Protein AF-A0A106BUH4-F1 (afdb_monomer)

Secondary s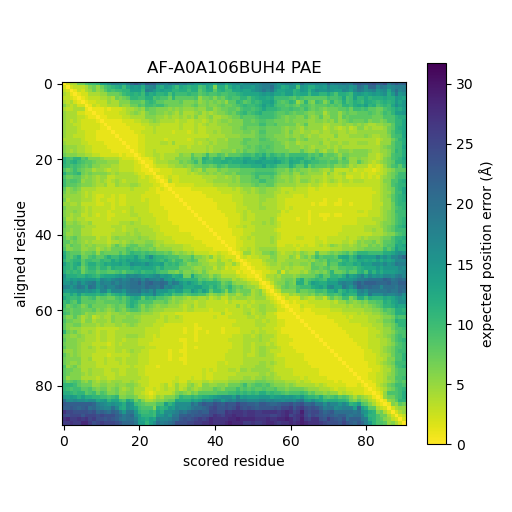tructure (DSSP, 8-state):
-HHHHHHHHHHHHHHHHHHS--SBTTTTHHHHHHHHHHHHHHHHHTHHHHHHHHSS--HHHHHHHHHHHHHHHHHHHHHH--BPTTTTTT-

Mean predicted aligned error: 6.78 Å

pLDDT: mean 84.46, std 10.63, range [49.03, 96.12]

Structure (mmCIF, N/CA/C/O backbone):
data_AF-A0A106BUH4-F1
#
_entry.id   AF-A0A106BUH4-F1
#
loop_
_atom_site.group_PDB
_atom_site.id
_atom_site.type_symbol
_atom_site.label_atom_id
_atom_site.label_alt_id
_atom_site.label_comp_id
_atom_site.label_asym_id
_atom_site.label_entity_id
_atom_site.label_seq_id
_atom_site.pdbx_PDB_ins_code
_atom_site.Cartn_x
_atom_site.Cartn_y
_atom_site.Cartn_z
_atom_site.occupancy
_atom_site.B_iso_or_equiv
_atom_site.auth_seq_id
_atom_site.auth_comp_id
_atom_site.auth_asym_id
_atom_site.auth_atom_id
_atom_site.pdbx_PDB_model_num
ATOM 1 N N . LEU A 1 1 ? 5.215 -21.557 -6.207 1.00 63.25 1 LEU A N 1
ATOM 2 C CA . LEU A 1 1 ? 5.159 -21.053 -4.813 1.00 63.25 1 LEU A CA 1
ATOM 3 C C . LEU A 1 1 ? 5.096 -19.518 -4.737 1.00 63.25 1 LEU A C 1
ATOM 5 O O . LEU A 1 1 ? 4.231 -19.005 -4.044 1.00 63.25 1 LEU A O 1
ATOM 9 N N . TYR A 1 2 ? 5.934 -18.787 -5.487 1.00 69.12 2 TYR A N 1
ATOM 10 C CA . TYR A 1 2 ? 6.042 -17.316 -5.419 1.00 69.12 2 TYR A CA 1
ATOM 11 C C . TYR A 1 2 ? 4.744 -16.550 -5.747 1.00 69.12 2 TYR A C 1
ATOM 13 O O . TYR A 1 2 ? 4.341 -15.664 -5.002 1.00 69.12 2 TYR A O 1
ATOM 21 N N . GLY A 1 3 ? 4.044 -16.934 -6.823 1.00 66.88 3 GLY A N 1
ATOM 22 C CA . GLY A 1 3 ? 2.778 -16.295 -7.206 1.00 66.88 3 GLY A CA 1
ATOM 23 C C . GLY A 1 3 ? 1.679 -16.452 -6.152 1.00 66.88 3 GLY A C 1
ATOM 24 O O . GLY A 1 3 ? 0.949 -15.506 -5.889 1.00 66.88 3 GLY A O 1
ATOM 25 N N . LEU A 1 4 ? 1.611 -17.604 -5.476 1.00 74.19 4 LEU A N 1
ATOM 26 C CA . LEU A 1 4 ? 0.622 -17.833 -4.422 1.00 74.19 4 LEU A CA 1
ATOM 27 C C . LEU A 1 4 ? 0.790 -16.812 -3.290 1.00 74.19 4 LEU A C 1
ATOM 29 O O . LEU A 1 4 ? -0.168 -16.147 -2.930 1.00 74.19 4 LEU A O 1
ATOM 33 N N . VAL A 1 5 ? 2.010 -16.630 -2.783 1.00 76.38 5 VAL A N 1
ATOM 34 C CA . VAL A 1 5 ? 2.290 -15.700 -1.673 1.00 76.38 5 VAL A CA 1
ATOM 35 C C . VAL A 1 5 ? 2.026 -14.241 -2.063 1.00 76.38 5 VAL A C 1
ATOM 37 O O . VAL A 1 5 ? 1.655 -13.440 -1.214 1.00 76.38 5 VAL A O 1
ATOM 40 N N . HIS A 1 6 ? 2.179 -13.900 -3.343 1.00 70.75 6 HIS A N 1
ATOM 41 C CA . HIS A 1 6 ? 1.967 -12.547 -3.857 1.00 70.75 6 HIS A CA 1
ATOM 42 C C . HIS A 1 6 ? 0.471 -12.239 -4.069 1.00 70.75 6 HIS A C 1
ATOM 44 O O . HIS A 1 6 ? -0.039 -11.215 -3.625 1.00 70.75 6 HIS A O 1
ATOM 50 N N . PHE A 1 7 ? -0.264 -13.152 -4.711 1.00 78.88 7 PHE A N 1
ATOM 51 C CA . PHE A 1 7 ? -1.665 -12.931 -5.085 1.00 78.88 7 PHE A CA 1
ATOM 52 C C . PHE A 1 7 ? -2.659 -13.302 -3.984 1.00 78.88 7 PHE A C 1
ATOM 54 O O . PHE A 1 7 ? -3.725 -12.693 -3.896 1.00 78.88 7 PHE A O 1
ATOM 61 N N . TYR A 1 8 ? -2.325 -14.269 -3.128 1.00 83.12 8 TYR A N 1
ATOM 62 C CA . TYR A 1 8 ? -3.229 -14.739 -2.080 1.00 83.12 8 TYR A CA 1
ATOM 63 C C . TYR A 1 8 ? -3.623 -13.629 -1.092 1.00 83.12 8 TYR A C 1
ATOM 65 O O . TYR A 1 8 ? -4.821 -13.414 -0.923 1.00 83.12 8 TYR A O 1
ATOM 73 N N . PRO A 1 9 ? -2.698 -12.845 -0.499 1.00 81.38 9 PRO A N 1
ATOM 74 C CA . PRO A 1 9 ? -3.074 -11.750 0.397 1.00 81.38 9 PRO A CA 1
ATOM 75 C C . PRO A 1 9 ? -3.839 -10.648 -0.340 1.00 81.38 9 PRO A C 1
ATOM 77 O O . PRO A 1 9 ? -4.803 -10.102 0.194 1.00 81.38 9 PRO A O 1
ATOM 80 N N . ALA A 1 10 ? -3.437 -10.355 -1.580 1.00 84.75 10 ALA A N 1
ATOM 81 C CA . ALA 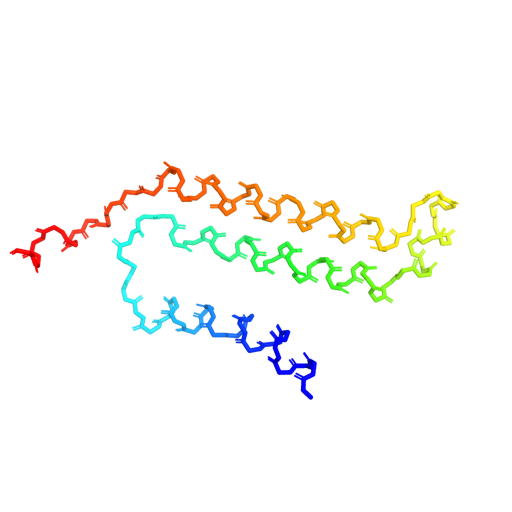A 1 10 ? -4.044 -9.313 -2.399 1.00 84.75 10 ALA A CA 1
ATOM 82 C C . ALA A 1 10 ? -5.526 -9.590 -2.713 1.00 84.75 10 ALA A C 1
ATOM 84 O O . ALA A 1 10 ? -6.320 -8.655 -2.767 1.00 84.75 10 ALA A O 1
ATOM 85 N N . LEU A 1 11 ? -5.907 -10.862 -2.870 1.00 86.00 11 LEU A N 1
ATOM 86 C CA . LEU A 1 11 ? -7.296 -11.305 -3.045 1.00 86.00 11 LEU A CA 1
ATOM 87 C C . LEU A 1 11 ? -8.027 -11.512 -1.716 1.00 86.00 11 LEU A C 1
ATOM 89 O O . LEU A 1 11 ? -9.204 -11.176 -1.592 1.00 86.00 11 LEU A O 1
ATOM 93 N N . LEU A 1 12 ? -7.339 -12.052 -0.711 1.00 87.69 12 LEU A N 1
ATOM 94 C CA . LEU A 1 12 ? -7.955 -12.389 0.566 1.00 87.69 12 LEU A CA 1
ATOM 95 C C . LEU A 1 12 ? -8.383 -11.136 1.337 1.00 87.69 12 LEU A C 1
ATOM 97 O O . LEU A 1 12 ? -9.457 -11.133 1.926 1.00 87.69 12 LEU A O 1
ATOM 101 N N . ILE A 1 13 ? -7.590 -10.062 1.317 1.00 88.12 13 ILE A N 1
ATOM 102 C CA . ILE A 1 13 ? -7.9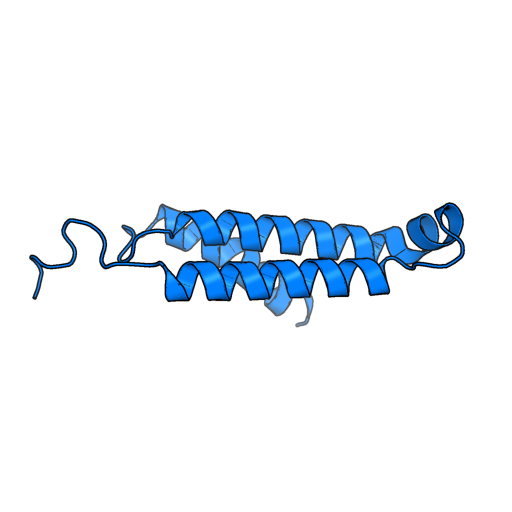18 -8.808 2.015 1.00 88.12 13 ILE A CA 1
ATOM 103 C C . ILE A 1 13 ? -9.276 -8.231 1.569 1.00 88.12 13 ILE A C 1
ATOM 105 O O . ILE A 1 13 ? -10.138 -8.058 2.435 1.00 88.12 13 ILE A O 1
ATOM 109 N N . PRO A 1 14 ? -9.532 -7.954 0.274 1.00 86.81 14 PRO A N 1
ATOM 110 C CA . PRO A 1 14 ? -10.830 -7.437 -0.154 1.00 86.81 14 PRO A CA 1
ATOM 111 C C . PRO A 1 14 ? -11.963 -8.446 0.076 1.00 86.81 14 PRO A C 1
ATOM 113 O O . PRO A 1 14 ? -13.062 -8.037 0.445 1.00 86.81 14 PRO A O 1
ATOM 116 N N . LEU A 1 15 ? -11.698 -9.752 -0.060 1.00 89.19 15 LEU A N 1
ATOM 117 C CA . LEU A 1 15 ? -12.682 -10.796 0.232 1.00 89.19 15 LEU A CA 1
ATOM 1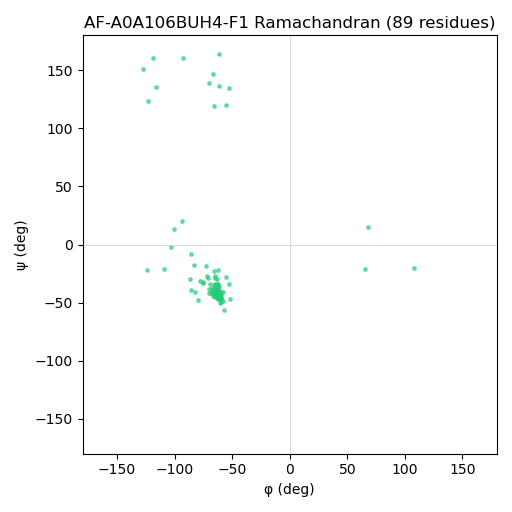18 C C . LEU A 1 15 ? -13.109 -10.779 1.708 1.00 89.19 15 LEU A C 1
ATOM 120 O O . LEU A 1 15 ? -14.299 -10.781 2.006 1.00 89.19 15 LEU A O 1
ATOM 124 N N . LEU A 1 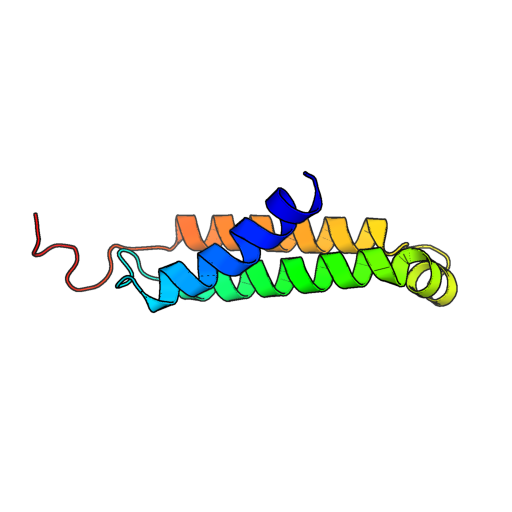16 ? -12.157 -10.695 2.641 1.00 88.44 16 LEU A N 1
ATOM 125 C CA . LEU A 1 16 ? -12.445 -10.592 4.073 1.00 88.44 16 LEU A CA 1
ATOM 126 C C . LEU A 1 16 ? -13.189 -9.297 4.410 1.00 88.44 16 LEU A C 1
ATOM 128 O O . LEU A 1 16 ? -14.096 -9.312 5.236 1.00 88.44 16 LEU A O 1
ATOM 132 N N . MET A 1 17 ? -12.841 -8.185 3.760 1.00 87.69 17 MET A N 1
ATOM 133 C CA . MET A 1 17 ? -13.559 -6.919 3.933 1.00 87.69 17 MET A CA 1
ATOM 134 C C . MET A 1 17 ? -15.003 -6.981 3.430 1.00 87.69 17 MET A C 1
ATOM 136 O O . MET A 1 17 ? -15.841 -6.227 3.920 1.00 87.69 17 MET A O 1
ATOM 140 N N . TRP A 1 18 ? -15.287 -7.844 2.453 1.00 87.69 18 TRP A N 1
ATOM 141 C CA . TRP A 1 18 ? -16.635 -8.060 1.942 1.00 87.69 18 TRP A CA 1
ATOM 142 C C . TRP A 1 18 ? -17.443 -9.028 2.815 1.00 87.69 18 TRP A C 1
ATOM 144 O O . TRP A 1 18 ? -18.614 -8.766 3.078 1.00 87.69 18 TRP A O 1
ATOM 154 N N . LEU A 1 19 ? -16.826 -10.114 3.298 1.00 88.94 19 LEU A N 1
ATOM 155 C CA . LEU A 1 19 ? -17.510 -11.130 4.107 1.00 88.94 19 LEU A CA 1
ATOM 156 C C . LEU A 1 19 ? -17.723 -10.723 5.571 1.00 88.94 19 LEU A C 1
ATOM 158 O O . LEU A 1 19 ? -18.688 -11.174 6.187 1.00 88.94 19 LEU A O 1
ATOM 162 N N . PHE A 1 20 ? -16.826 -9.924 6.152 1.00 85.69 20 PHE A N 1
ATOM 163 C CA . PHE A 1 20 ? -16.830 -9.640 7.587 1.00 85.69 20 PHE A CA 1
ATOM 164 C C . PHE A 1 20 ? -17.092 -8.165 7.879 1.00 85.69 20 PHE A C 1
ATOM 166 O O . PHE A 1 20 ? -16.478 -7.269 7.297 1.00 85.69 20 PHE A O 1
ATOM 173 N N . ALA A 1 21 ? -17.962 -7.909 8.859 1.00 81.44 21 ALA A N 1
ATOM 174 C CA . ALA A 1 21 ? -18.196 -6.559 9.351 1.00 81.44 21 ALA A CA 1
ATOM 175 C C . ALA A 1 21 ? -16.899 -5.963 9.943 1.00 81.44 21 ALA A C 1
ATOM 177 O O . ALA A 1 21 ? -16.180 -6.642 10.688 1.00 81.44 21 ALA A O 1
ATOM 178 N N . PRO A 1 22 ? -16.577 -4.691 9.648 1.00 82.69 22 PRO A N 1
ATOM 179 C CA . PRO A 1 22 ? -15.344 -4.076 10.117 1.00 82.69 22 PRO A CA 1
ATOM 180 C C . PRO A 1 22 ? -15.343 -3.937 11.645 1.00 82.69 22 PRO A C 1
ATOM 182 O O . PRO A 1 22 ? -16.159 -3.226 12.222 1.00 82.69 22 PRO A O 1
ATOM 185 N N . ARG A 1 23 ? -14.373 -4.581 12.307 1.00 84.56 23 ARG A N 1
ATOM 186 C CA . ARG A 1 23 ? -14.164 -4.487 13.768 1.00 84.56 23 ARG A CA 1
ATOM 187 C C . ARG A 1 23 ? -13.611 -3.128 14.209 1.00 84.56 23 ARG A C 1
ATOM 189 O O . ARG A 1 23 ? -13.815 -2.700 15.344 1.00 84.56 23 ARG A O 1
ATOM 196 N N . TYR A 1 24 ? -12.891 -2.462 13.313 1.00 87.00 24 TYR A N 1
ATOM 197 C CA . TYR A 1 24 ? -12.252 -1.175 13.549 1.00 87.00 24 TYR A CA 1
ATOM 198 C C . TYR A 1 24 ? -12.649 -0.185 12.455 1.00 87.00 24 TYR A C 1
ATOM 200 O O . TYR A 1 24 ? -12.896 -0.565 11.307 1.00 87.00 24 TYR A O 1
ATOM 208 N N . THR A 1 25 ? -12.667 1.101 12.795 1.00 87.31 25 THR A N 1
ATOM 209 C CA . THR A 1 25 ? -12.738 2.179 11.810 1.00 87.31 25 THR A CA 1
ATOM 210 C C . THR A 1 25 ? -11.511 2.132 10.890 1.00 87.31 25 THR A C 1
ATOM 212 O O . THR A 1 25 ? -10.518 1.469 11.191 1.00 87.31 25 THR A O 1
ATOM 215 N N . ARG A 1 26 ? -11.578 2.826 9.744 1.00 89.50 26 ARG A N 1
ATOM 216 C CA . ARG A 1 26 ? -10.490 2.895 8.742 1.00 89.50 26 ARG A CA 1
ATOM 217 C C . ARG A 1 26 ? -10.190 1.584 8.002 1.00 89.50 26 ARG A C 1
ATOM 219 O O . ARG A 1 26 ? -9.186 1.508 7.309 1.00 89.50 26 ARG A O 1
ATOM 226 N N . GLY A 1 27 ? -11.071 0.578 8.048 1.00 85.88 27 GLY A N 1
ATOM 227 C CA . GLY A 1 27 ? -10.908 -0.649 7.246 1.00 85.88 27 GLY A CA 1
ATOM 228 C C . GLY A 1 27 ? -10.695 -0.379 5.745 1.00 85.88 27 GLY A C 1
ATOM 229 O O . GLY A 1 27 ? -9.895 -1.053 5.109 1.00 85.88 27 GLY A O 1
ATOM 230 N N . ARG A 1 28 ? -11.329 0.673 5.199 1.00 87.88 28 ARG A N 1
ATOM 231 C CA . ARG A 1 28 ? -11.168 1.114 3.798 1.00 87.88 28 ARG A CA 1
ATOM 232 C C . ARG A 1 28 ? -9.743 1.547 3.436 1.00 87.88 28 ARG A C 1
ATOM 234 O O . ARG A 1 28 ? -9.402 1.491 2.260 1.00 87.88 28 ARG A O 1
ATOM 241 N N . ASP A 1 29 ? -8.900 1.916 4.401 1.00 91.62 29 ASP A N 1
ATOM 242 C CA . ASP A 1 29 ? -7.504 2.290 4.139 1.00 91.62 29 ASP A CA 1
ATOM 243 C C . ASP A 1 29 ? -6.693 1.088 3.615 1.00 91.62 29 ASP A C 1
ATOM 245 O O . ASP A 1 29 ? -5.717 1.277 2.893 1.00 91.62 29 ASP A O 1
ATOM 249 N N . LEU A 1 30 ? -7.127 -0.150 3.890 1.00 90.19 30 LEU A N 1
ATOM 250 C CA . LEU A 1 30 ? -6.531 -1.355 3.304 1.00 90.19 30 LEU A CA 1
ATOM 251 C C . LEU A 1 30 ? -6.691 -1.406 1.777 1.00 90.19 30 LEU A C 1
ATOM 253 O O . LEU A 1 30 ? -5.812 -1.929 1.099 1.00 90.19 30 LEU A O 1
ATOM 257 N N . LEU A 1 31 ? -7.754 -0.813 1.218 1.00 92.06 31 LEU A N 1
ATOM 258 C CA . LEU A 1 31 ? -7.914 -0.694 -0.237 1.00 92.06 31 LEU A CA 1
ATOM 259 C C . LEU A 1 31 ? -6.894 0.283 -0.832 1.00 92.06 31 LEU A C 1
ATOM 261 O O . LEU A 1 31 ? -6.404 0.057 -1.933 1.00 92.06 31 LEU A O 1
ATOM 265 N N . VAL A 1 32 ? -6.533 1.340 -0.093 1.00 93.88 32 VAL A N 1
ATOM 266 C CA . VAL A 1 32 ? -5.479 2.284 -0.504 1.00 93.88 32 VAL A CA 1
ATOM 267 C C . VAL A 1 32 ? -4.119 1.588 -0.504 1.00 93.88 32 VAL A C 1
ATOM 269 O O . VAL A 1 32 ? -3.366 1.712 -1.466 1.00 93.88 32 VAL A O 1
ATOM 272 N N . VAL A 1 33 ? -3.827 0.803 0.537 1.00 93.56 33 VAL A N 1
ATOM 273 C CA . VAL A 1 33 ? -2.609 -0.021 0.609 1.00 93.56 33 VAL A CA 1
ATOM 274 C C . VAL A 1 33 ? -2.554 -1.014 -0.556 1.00 93.56 33 VAL A C 1
ATOM 276 O O . VAL A 1 33 ? -1.512 -1.143 -1.197 1.00 93.56 33 VAL A O 1
ATOM 279 N N . LEU A 1 34 ? -3.676 -1.666 -0.878 1.00 92.31 34 LEU A N 1
ATOM 280 C CA . LEU A 1 34 ? -3.765 -2.605 -1.996 1.00 92.31 34 LEU A CA 1
ATOM 281 C C . LEU A 1 34 ? -3.554 -1.914 -3.352 1.00 92.31 34 LEU A C 1
ATOM 283 O O . LEU A 1 34 ? -2.849 -2.448 -4.205 1.00 92.31 34 LEU A O 1
ATOM 287 N N . ALA A 1 35 ? -4.112 -0.716 -3.536 1.00 92.69 35 ALA A N 1
ATOM 288 C CA . ALA A 1 35 ? -3.905 0.079 -4.742 1.00 92.69 35 ALA A CA 1
ATOM 289 C C . ALA A 1 35 ? -2.432 0.484 -4.905 1.00 92.69 35 ALA A C 1
ATOM 291 O O . ALA A 1 35 ? -1.866 0.297 -5.977 1.00 92.69 35 ALA A O 1
ATOM 292 N N . LEU A 1 36 ? -1.783 0.966 -3.838 1.00 93.44 36 LEU A N 1
ATOM 293 C CA . LEU A 1 36 ? -0.355 1.312 -3.860 1.00 93.44 36 LEU A CA 1
ATOM 294 C C . LEU A 1 36 ? 0.522 0.103 -4.201 1.00 93.44 36 LEU A C 1
ATOM 296 O O . LEU A 1 36 ? 1.462 0.222 -4.985 1.00 93.44 36 LEU A O 1
ATOM 300 N N . TYR A 1 37 ? 0.187 -1.063 -3.653 1.00 91.62 37 TYR A N 1
ATOM 301 C CA . TYR A 1 37 ? 0.858 -2.318 -3.965 1.00 91.62 37 TYR A CA 1
ATOM 302 C C . TYR A 1 37 ? 0.679 -2.738 -5.432 1.00 91.62 37 TYR A C 1
ATOM 304 O O . TYR A 1 37 ? 1.656 -3.096 -6.090 1.00 91.62 37 TYR A O 1
ATOM 312 N N . ALA A 1 38 ? -0.538 -2.642 -5.975 1.00 90.50 38 ALA A N 1
ATOM 313 C CA . ALA A 1 38 ? -0.795 -2.931 -7.384 1.00 90.50 38 ALA A CA 1
ATOM 314 C C . ALA A 1 38 ? 0.006 -1.992 -8.302 1.00 90.50 38 ALA A C 1
ATOM 316 O O . ALA A 1 38 ? 0.642 -2.453 -9.250 1.00 90.50 38 ALA A O 1
ATOM 317 N N . THR A 1 39 ? 0.056 -0.697 -7.977 1.00 91.25 39 THR A N 1
ATOM 318 C CA . THR A 1 39 ? 0.876 0.282 -8.704 1.00 91.25 39 THR A CA 1
ATOM 319 C C . THR A 1 39 ? 2.368 -0.044 -8.604 1.00 91.25 39 THR A C 1
ATOM 321 O O . THR A 1 39 ? 3.081 0.071 -9.599 1.00 91.25 39 THR A O 1
ATOM 324 N N . ALA A 1 40 ? 2.851 -0.508 -7.447 1.00 90.69 40 ALA A N 1
ATOM 325 C CA . ALA A 1 40 ? 4.243 -0.928 -7.272 1.00 90.69 40 ALA A CA 1
ATOM 326 C C . ALA A 1 40 ? 4.602 -2.129 -8.163 1.00 90.69 40 ALA A C 1
ATOM 328 O O . ALA A 1 40 ? 5.677 -2.149 -8.760 1.00 90.69 40 ALA A O 1
ATOM 329 N N . LEU A 1 41 ? 3.687 -3.092 -8.313 1.00 88.44 41 LEU A N 1
ATOM 330 C CA . LEU A 1 41 ? 3.877 -4.240 -9.201 1.00 88.44 41 LEU A CA 1
ATOM 331 C C . LEU A 1 41 ? 3.889 -3.830 -10.681 1.00 88.44 41 LEU A C 1
ATOM 333 O O . LEU A 1 41 ? 4.658 -4.377 -11.470 1.00 88.44 41 LEU A O 1
ATOM 337 N N . VAL A 1 42 ? 3.056 -2.860 -11.068 1.00 88.69 42 VAL A N 1
ATOM 338 C CA . VAL A 1 42 ? 3.083 -2.294 -12.426 1.00 88.69 42 VAL A CA 1
ATOM 339 C C . VAL A 1 42 ? 4.409 -1.579 -12.679 1.00 88.69 42 VAL A C 1
ATOM 341 O O . VAL A 1 42 ? 5.028 -1.822 -13.712 1.00 88.69 42 VAL A O 1
ATOM 344 N N . ALA A 1 43 ? 4.882 -0.769 -11.727 1.00 87.38 43 ALA A N 1
ATOM 345 C CA . ALA A 1 43 ? 6.179 -0.104 -11.827 1.00 87.38 43 ALA A CA 1
ATOM 346 C C . ALA A 1 43 ? 7.326 -1.113 -11.994 1.0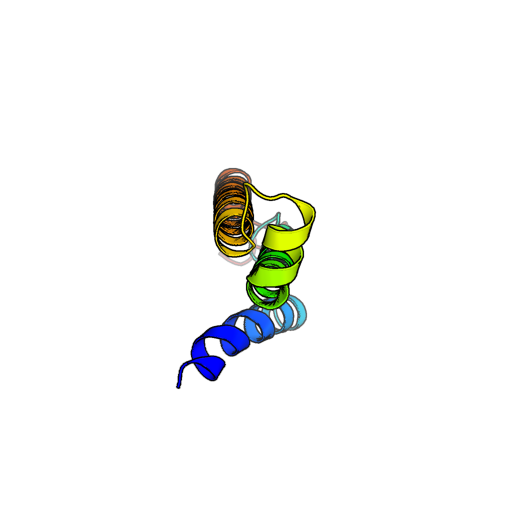0 87.38 43 ALA A C 1
ATOM 348 O O . ALA A 1 43 ? 8.198 -0.909 -12.829 1.00 87.38 43 ALA A O 1
ATOM 349 N N . GLU A 1 44 ? 7.291 -2.234 -11.271 1.00 87.81 44 GLU A N 1
ATOM 350 C CA . GLU A 1 44 ? 8.276 -3.312 -11.417 1.00 87.81 44 GLU A CA 1
ATOM 351 C C . GLU A 1 44 ? 8.235 -3.985 -12.796 1.00 87.81 44 GLU A C 1
ATOM 353 O O . GLU A 1 44 ? 9.278 -4.315 -13.352 1.00 87.81 44 GLU A O 1
ATOM 358 N N . ARG A 1 45 ? 7.048 -4.185 -13.379 1.00 86.12 45 ARG A N 1
ATOM 359 C CA . ARG A 1 45 ? 6.930 -4.772 -14.726 1.00 86.12 45 ARG A CA 1
ATOM 360 C C . ARG A 1 45 ? 7.385 -3.828 -15.831 1.00 86.12 45 ARG A C 1
ATOM 362 O O . ARG A 1 45 ? 7.840 -4.296 -16.867 1.00 86.12 45 ARG A O 1
ATOM 369 N N . LEU A 1 46 ? 7.253 -2.525 -15.607 1.00 84.88 46 LEU A N 1
ATOM 370 C CA . LEU A 1 46 ? 7.664 -1.476 -16.535 1.00 84.88 46 LEU A CA 1
ATOM 371 C C . LEU A 1 46 ? 9.080 -0.967 -16.238 1.00 84.88 46 LEU A C 1
ATOM 373 O O . LEU A 1 46 ? 9.422 0.131 -16.655 1.00 84.88 46 LEU A O 1
ATOM 377 N N . ASP A 1 47 ? 9.907 -1.735 -15.523 1.00 81.75 47 ASP A N 1
ATOM 378 C CA . ASP A 1 47 ? 11.214 -1.281 -15.039 1.00 81.75 47 ASP A CA 1
ATOM 379 C C . ASP A 1 47 ? 12.094 -0.675 -16.139 1.00 81.75 47 ASP A C 1
ATOM 381 O O . ASP A 1 47 ? 12.608 0.432 -15.971 1.00 81.75 47 ASP A O 1
ATOM 385 N N . GLN A 1 48 ? 12.190 -1.350 -17.289 1.00 77.94 48 GLN A N 1
ATOM 386 C CA . GLN A 1 48 ? 12.967 -0.863 -18.431 1.00 77.94 48 GLN A CA 1
ATOM 387 C C . GLN A 1 48 ? 12.337 0.357 -19.109 1.00 77.94 48 GLN A C 1
ATOM 389 O O . GLN A 1 48 ? 13.060 1.277 -19.470 1.00 77.94 48 GLN A O 1
ATOM 394 N N . GLU A 1 49 ? 11.010 0.403 -19.234 1.00 80.06 49 GLU A N 1
ATOM 395 C CA . GLU A 1 49 ? 10.285 1.540 -19.824 1.00 80.06 49 GLU A CA 1
ATOM 396 C C . GLU A 1 49 ? 10.421 2.798 -18.950 1.00 80.06 49 GLU A C 1
ATOM 398 O O . GLU A 1 49 ? 10.693 3.894 -19.439 1.00 80.06 49 GLU A O 1
ATOM 403 N N . VAL A 1 50 ? 10.302 2.635 -17.628 1.00 77.44 50 VAL A N 1
ATOM 404 C CA . VAL A 1 50 ? 10.488 3.707 -16.639 1.00 77.44 50 VAL A CA 1
ATOM 405 C C . VAL A 1 50 ? 11.930 4.209 -16.666 1.00 77.44 50 VAL A C 1
ATOM 407 O O . VAL A 1 50 ? 12.162 5.420 -16.671 1.00 77.44 50 VAL A O 1
ATOM 410 N N . PHE A 1 51 ? 12.897 3.293 -16.742 1.00 80.56 51 PHE A N 1
ATOM 411 C CA . PHE A 1 51 ? 14.306 3.654 -16.844 1.00 80.56 51 PHE A CA 1
ATOM 412 C C . PHE A 1 51 ? 14.628 4.364 -18.166 1.00 80.56 51 PHE A C 1
ATOM 414 O O . PHE A 1 51 ? 15.336 5.367 -18.156 1.00 80.56 51 PHE A O 1
ATOM 421 N N . ALA A 1 52 ? 14.070 3.909 -19.290 1.00 77.19 52 ALA A N 1
ATOM 422 C CA . ALA A 1 52 ? 14.266 4.529 -20.600 1.00 77.19 52 ALA A CA 1
ATOM 423 C C . ALA A 1 52 ? 13.654 5.938 -20.685 1.00 77.19 52 ALA A C 1
ATOM 425 O O . ALA A 1 52 ? 14.231 6.818 -21.321 1.00 77.19 52 ALA A O 1
ATOM 426 N N . ALA A 1 53 ? 12.523 6.178 -20.013 1.00 76.69 53 ALA A N 1
ATOM 427 C CA . ALA A 1 53 ? 11.876 7.488 -19.973 1.00 76.69 53 ALA A CA 1
ATOM 428 C C . ALA A 1 53 ? 12.591 8.494 -19.051 1.00 76.69 53 ALA A C 1
ATOM 430 O O . ALA A 1 53 ? 12.561 9.697 -19.311 1.00 76.69 53 ALA A O 1
ATOM 431 N N . GLY A 1 54 ? 13.197 8.018 -17.957 1.00 71.69 54 GLY A N 1
ATOM 432 C CA . GLY A 1 54 ? 13.743 8.873 -16.900 1.00 71.69 54 GLY A CA 1
ATOM 433 C C . GLY A 1 54 ? 15.267 8.930 -16.810 1.00 71.69 54 GLY A C 1
ATOM 434 O O . GLY A 1 54 ? 15.778 9.856 -16.191 1.00 71.69 54 GLY A O 1
ATOM 435 N N . GLY A 1 55 ? 16.002 7.952 -17.349 1.00 73.69 55 GLY A N 1
ATOM 436 C CA . GLY A 1 55 ? 17.472 7.842 -17.334 1.00 73.69 55 GLY A CA 1
ATOM 437 C C . GLY A 1 55 ? 18.135 7.636 -15.959 1.00 73.69 55 GLY A C 1
ATOM 438 O O . GLY A 1 55 ? 19.257 7.144 -15.891 1.00 73.69 55 GLY A O 1
ATOM 439 N N . TRP A 1 56 ? 17.451 7.992 -14.865 1.00 72.50 56 TRP A N 1
ATOM 440 C CA . TRP A 1 56 ? 17.997 8.027 -13.499 1.00 72.50 56 TRP A CA 1
ATOM 441 C C . TRP A 1 56 ? 17.205 7.180 -12.493 1.00 72.50 56 TRP A C 1
ATOM 443 O O . TRP A 1 56 ? 17.735 6.802 -11.450 1.00 72.50 56 TRP A O 1
ATOM 453 N N . ILE A 1 57 ? 15.933 6.884 -12.779 1.00 80.31 57 ILE A N 1
ATOM 454 C CA . ILE A 1 57 ? 15.022 6.166 -11.880 1.00 80.31 57 ILE A CA 1
ATOM 455 C C . ILE A 1 57 ? 14.510 4.925 -12.608 1.00 80.31 57 ILE A C 1
ATOM 457 O O . ILE A 1 57 ? 13.930 5.043 -13.681 1.00 80.31 57 ILE A O 1
ATOM 461 N N . SER A 1 58 ? 14.705 3.744 -12.020 1.00 85.12 58 SER A N 1
ATOM 462 C CA . SER A 1 58 ? 14.116 2.497 -12.511 1.00 85.12 58 SER A CA 1
ATOM 463 C C . SER A 1 58 ? 12.777 2.211 -11.828 1.00 85.12 58 SER A C 1
ATOM 465 O O . SER A 1 58 ? 12.486 2.720 -10.736 1.00 85.12 58 SER A O 1
ATOM 467 N N . GLY A 1 59 ? 11.957 1.360 -12.440 1.00 83.31 59 GLY A N 1
ATOM 468 C CA . GLY A 1 59 ? 10.729 0.852 -11.825 1.00 83.31 59 GLY A CA 1
ATOM 469 C C . GLY A 1 59 ? 10.967 0.175 -10.470 1.00 83.31 59 GLY A C 1
ATOM 470 O O . GLY A 1 59 ? 10.120 0.259 -9.579 1.00 83.31 59 GLY A O 1
ATOM 471 N N . HIS A 1 60 ? 12.154 -0.397 -10.252 1.00 86.00 60 HIS A N 1
ATOM 472 C CA . HIS A 1 60 ? 12.589 -0.950 -8.972 1.00 86.00 60 HIS A CA 1
ATOM 473 C C . HIS A 1 60 ? 12.741 0.118 -7.873 1.00 86.00 60 HIS A C 1
ATOM 475 O O . HIS A 1 60 ? 12.400 -0.123 -6.715 1.00 86.00 60 HIS A O 1
ATOM 481 N N . SER A 1 61 ? 13.220 1.316 -8.202 1.00 88.31 61 SER A N 1
ATOM 482 C CA . SER A 1 61 ? 13.257 2.425 -7.240 1.00 88.31 61 SER A CA 1
ATOM 483 C C . SER A 1 61 ? 11.845 2.935 -6.947 1.00 88.31 61 SER A C 1
ATOM 485 O O . SER A 1 61 ? 11.482 3.148 -5.789 1.00 88.31 61 SER A O 1
ATOM 487 N N . VAL A 1 62 ? 11.011 3.054 -7.986 1.00 88.56 62 VAL A N 1
ATOM 488 C CA . VAL A 1 62 ? 9.615 3.499 -7.851 1.00 88.56 62 VAL A CA 1
ATOM 489 C C . VAL A 1 62 ? 8.803 2.536 -6.982 1.00 88.56 62 VAL A C 1
ATOM 491 O O . VAL A 1 62 ? 8.081 2.989 -6.090 1.00 88.56 62 VAL A O 1
ATOM 494 N N . LYS A 1 63 ? 8.946 1.216 -7.166 1.00 91.31 63 LYS A N 1
ATOM 495 C CA . LYS A 1 63 ? 8.223 0.237 -6.339 1.00 91.31 63 LYS A CA 1
ATOM 496 C C . LYS A 1 63 ? 8.594 0.348 -4.859 1.00 91.31 63 LYS A C 1
ATOM 498 O O . LYS A 1 63 ? 7.711 0.193 -4.021 1.00 91.31 63 LYS A O 1
ATOM 503 N N . HIS A 1 64 ? 9.854 0.655 -4.521 1.00 93.44 64 HIS A N 1
ATOM 504 C CA . HIS A 1 64 ? 10.277 0.823 -3.123 1.00 93.44 64 HIS A CA 1
ATOM 505 C C . HIS A 1 64 ? 9.650 2.059 -2.494 1.00 93.44 64 HIS A C 1
ATOM 507 O O . HIS A 1 64 ? 9.158 1.987 -1.37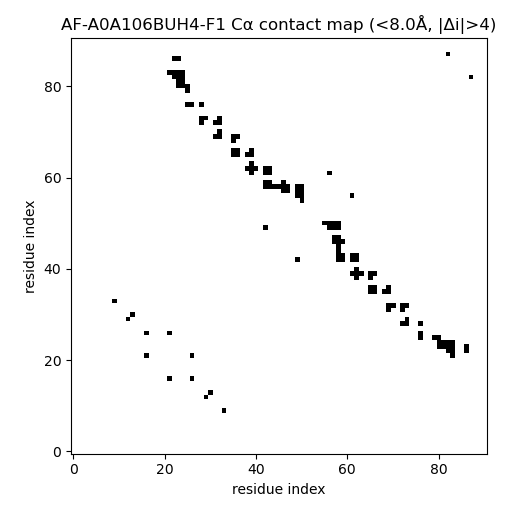0 1.00 93.44 64 HIS A O 1
ATOM 513 N N . VAL A 1 65 ? 9.593 3.173 -3.229 1.00 94.00 65 VAL A N 1
ATOM 514 C CA . VAL A 1 65 ? 8.904 4.385 -2.763 1.00 94.00 65 VAL A CA 1
ATOM 515 C C . VAL A 1 65 ? 7.416 4.104 -2.547 1.00 94.00 65 VAL A C 1
ATOM 517 O O . VAL A 1 65 ? 6.879 4.425 -1.488 1.00 94.00 65 VAL A O 1
ATOM 520 N N . LEU A 1 66 ? 6.754 3.442 -3.498 1.00 94.44 66 LEU A N 1
ATOM 521 C CA . LEU A 1 66 ? 5.342 3.067 -3.369 1.00 94.44 66 LEU A CA 1
ATOM 522 C C . LEU A 1 66 ? 5.099 2.114 -2.189 1.00 94.44 66 LEU A C 1
ATOM 524 O O . LEU A 1 66 ? 4.147 2.311 -1.432 1.00 94.44 66 LEU A O 1
ATOM 528 N N . ALA A 1 67 ? 5.979 1.131 -1.981 1.00 93.00 67 ALA A N 1
ATOM 529 C CA . ALA A 1 67 ? 5.918 0.224 -0.837 1.00 93.00 67 ALA A CA 1
ATOM 5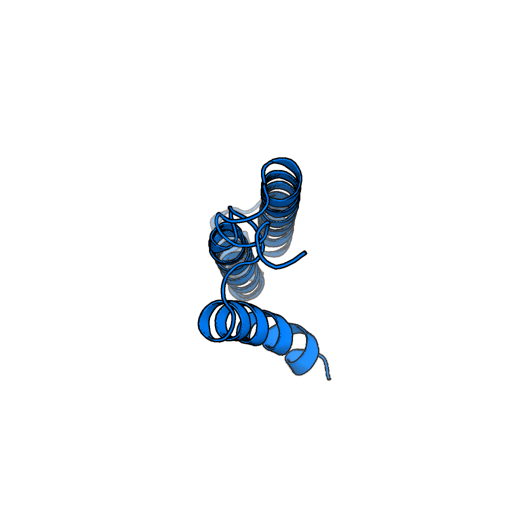30 C C . ALA A 1 67 ? 6.108 0.967 0.496 1.00 93.00 67 ALA A C 1
ATOM 532 O O . ALA A 1 67 ? 5.381 0.705 1.456 1.00 93.00 67 ALA A O 1
ATOM 533 N N . ALA A 1 68 ? 7.026 1.937 0.555 1.00 94.94 68 ALA A N 1
ATOM 534 C CA . ALA A 1 68 ? 7.235 2.771 1.736 1.00 94.94 68 ALA A CA 1
ATOM 535 C C . ALA A 1 68 ? 6.002 3.634 2.050 1.00 94.94 68 ALA A C 1
ATOM 537 O O . ALA A 1 68 ? 5.577 3.703 3.206 1.00 94.94 68 ALA A O 1
ATOM 538 N N . VAL A 1 69 ? 5.372 4.233 1.032 1.00 96.12 69 VAL A N 1
ATOM 539 C CA . VAL A 1 69 ? 4.115 4.982 1.203 1.00 96.12 69 VAL A CA 1
ATOM 540 C C . VAL A 1 69 ? 2.994 4.056 1.678 1.00 96.12 69 VAL A C 1
ATOM 542 O O . VAL A 1 69 ? 2.267 4.416 2.604 1.00 96.12 69 VAL A O 1
ATOM 545 N N . ALA A 1 70 ? 2.877 2.849 1.116 1.00 94.44 70 ALA A N 1
ATOM 546 C CA . ALA A 1 70 ? 1.884 1.862 1.539 1.00 94.44 70 ALA A CA 1
ATOM 547 C C . ALA A 1 70 ? 2.068 1.462 3.013 1.00 94.44 70 ALA A C 1
ATOM 549 O O . ALA A 1 70 ? 1.100 1.441 3.776 1.00 94.44 70 ALA A O 1
ATOM 550 N N . ALA A 1 71 ? 3.312 1.223 3.441 1.00 94.31 71 ALA A N 1
ATOM 551 C CA . ALA A 1 71 ? 3.640 0.925 4.832 1.00 94.31 71 ALA A CA 1
ATOM 552 C C . ALA A 1 71 ? 3.321 2.106 5.764 1.00 94.31 71 ALA A C 1
ATOM 554 O O . ALA A 1 71 ? 2.694 1.919 6.809 1.00 94.31 71 ALA A O 1
ATOM 555 N N . ALA A 1 72 ? 3.676 3.334 5.374 1.00 95.56 72 ALA A N 1
ATOM 556 C CA . ALA A 1 72 ? 3.340 4.536 6.135 1.00 95.56 72 ALA A CA 1
ATOM 557 C C . ALA A 1 72 ? 1.817 4.724 6.264 1.00 95.56 72 ALA A C 1
ATOM 559 O O . ALA A 1 72 ? 1.321 5.078 7.339 1.00 95.56 72 ALA A O 1
ATOM 560 N N . TRP A 1 73 ? 1.062 4.429 5.203 1.00 96.12 73 TRP A N 1
ATOM 561 C CA . TRP A 1 73 ? -0.398 4.486 5.208 1.00 96.12 73 TRP A CA 1
ATOM 562 C C . TRP A 1 73 ? -1.011 3.432 6.132 1.00 96.12 73 TRP A C 1
ATOM 564 O O . TRP A 1 73 ? -1.910 3.745 6.914 1.00 96.12 73 TRP A O 1
ATOM 574 N N . ALA A 1 74 ? -0.482 2.207 6.112 1.00 93.50 74 ALA A N 1
ATOM 575 C CA . ALA A 1 74 ? -0.886 1.153 7.036 1.00 93.50 74 ALA A CA 1
ATOM 576 C C . ALA A 1 74 ? -0.616 1.559 8.495 1.00 93.50 74 ALA A C 1
ATOM 578 O O . ALA A 1 74 ? -1.499 1.444 9.343 1.00 93.50 74 ALA A O 1
ATOM 579 N N . VAL A 1 75 ? 0.558 2.125 8.796 1.00 95.81 75 VAL A N 1
ATOM 580 C CA . VAL A 1 75 ? 0.869 2.643 10.140 1.00 95.81 75 VAL A CA 1
ATOM 581 C C . VAL A 1 75 ? -0.092 3.766 10.533 1.00 95.81 75 VAL A C 1
ATOM 583 O O . VAL A 1 75 ? -0.592 3.777 11.659 1.00 95.81 75 VAL A O 1
ATOM 586 N N . ARG A 1 76 ? -0.406 4.690 9.619 1.00 96.12 76 ARG A N 1
ATOM 587 C CA . ARG A 1 76 ? -1.402 5.745 9.851 1.00 96.12 76 ARG A CA 1
ATOM 588 C C . ARG A 1 76 ? -2.780 5.162 10.169 1.00 96.12 76 ARG A C 1
ATOM 590 O O . ARG A 1 76 ? -3.398 5.605 11.136 1.00 96.12 76 ARG A O 1
ATOM 597 N N . MET A 1 77 ? -3.241 4.172 9.405 1.00 94.94 77 MET A N 1
ATOM 598 C CA . MET A 1 77 ? -4.496 3.464 9.669 1.00 94.94 77 MET A CA 1
ATOM 599 C C . MET A 1 77 ? -4.475 2.832 11.064 1.00 94.94 77 MET A C 1
ATOM 601 O O . MET A 1 77 ? -5.401 3.041 11.844 1.00 94.94 77 MET A O 1
ATOM 605 N N . LEU A 1 78 ? -3.405 2.115 11.416 1.00 93.44 78 LEU A N 1
ATOM 606 C CA . LEU A 1 78 ? -3.273 1.454 12.716 1.00 93.44 78 LEU A CA 1
ATOM 607 C C . LEU A 1 78 ? -3.242 2.440 13.891 1.00 93.44 78 LEU A C 1
ATOM 609 O O . LEU A 1 78 ? -3.761 2.110 14.955 1.00 93.44 78 LEU A O 1
ATOM 613 N N . ARG A 1 79 ? -2.665 3.634 13.706 1.00 95.31 79 ARG A N 1
ATOM 614 C CA . ARG A 1 79 ? -2.617 4.695 14.728 1.00 95.31 79 ARG A CA 1
ATOM 615 C C . ARG A 1 79 ? -3.948 5.422 14.908 1.00 95.31 79 ARG A C 1
ATOM 617 O O . ARG A 1 79 ? -4.233 5.881 16.004 1.00 95.31 79 ARG A O 1
ATOM 624 N N . LEU A 1 80 ? -4.735 5.560 13.840 1.00 93.69 80 LEU A N 1
ATOM 625 C CA . LEU A 1 80 ? -5.978 6.342 13.841 1.00 93.69 80 LEU A CA 1
ATOM 626 C C . LEU A 1 80 ? -7.250 5.489 13.906 1.00 93.69 80 LEU A C 1
ATOM 628 O O . LEU A 1 80 ? -8.353 6.042 13.912 1.00 93.69 80 LEU A O 1
ATOM 632 N N . ARG A 1 81 ? -7.125 4.158 13.902 1.00 91.81 81 ARG A N 1
ATOM 633 C CA . ARG A 1 81 ? -8.275 3.263 14.033 1.00 91.81 81 ARG A CA 1
ATOM 634 C C . ARG A 1 81 ? -8.837 3.329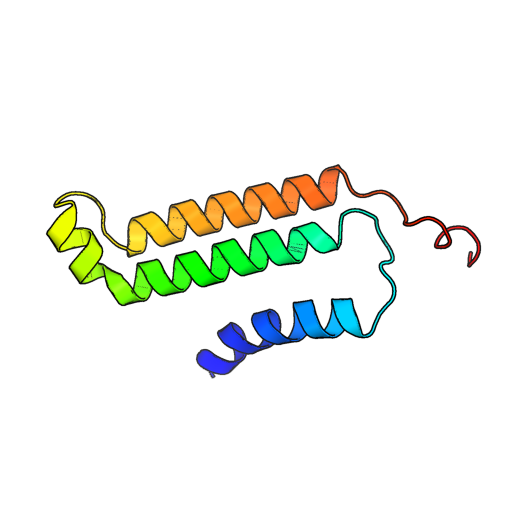 15.450 1.00 91.81 81 ARG A C 1
ATOM 636 O O . ARG A 1 81 ? -8.105 3.274 16.431 1.00 91.81 81 ARG A O 1
ATOM 643 N N . ASN A 1 82 ? -10.156 3.342 15.530 1.00 91.81 82 ASN A N 1
ATOM 644 C CA . ASN A 1 82 ? -10.931 3.174 16.751 1.00 91.81 82 ASN A CA 1
ATOM 645 C C . ASN A 1 82 ? -11.808 1.925 16.601 1.00 91.81 82 ASN A C 1
ATOM 647 O O . ASN A 1 82 ? -12.029 1.480 15.471 1.00 91.81 82 ASN A O 1
ATOM 651 N N . PRO A 1 83 ? -12.314 1.322 17.687 1.00 89.94 83 PRO A N 1
ATOM 652 C CA . PRO A 1 83 ? -13.349 0.297 17.584 1.00 89.94 83 PRO A CA 1
ATOM 653 C C . PRO A 1 83 ? -14.532 0.815 16.754 1.00 89.94 83 PRO A C 1
ATOM 655 O O . PRO A 1 83 ? -14.950 1.962 16.921 1.00 89.94 83 PRO A O 1
ATOM 658 N N . ALA A 1 84 ? -15.037 0.006 15.822 1.00 84.69 84 ALA A N 1
ATOM 659 C CA . ALA A 1 84 ? -16.191 0.406 15.023 1.00 84.69 84 ALA A CA 1
ATOM 660 C C . ALA A 1 84 ? -17.447 0.522 15.916 1.00 84.69 84 ALA A C 1
ATOM 662 O O . ALA A 1 84 ? -17.579 -0.254 16.871 1.00 84.69 84 ALA A O 1
ATOM 663 N N . PRO A 1 85 ? -18.377 1.452 15.625 1.00 72.50 85 PRO A N 1
ATOM 664 C CA . PRO A 1 85 ? -19.644 1.544 16.349 1.00 72.50 85 PRO A CA 1
ATOM 665 C C . PRO A 1 85 ? -20.373 0.192 16.296 1.00 72.50 85 PRO A C 1
ATOM 667 O O . PRO A 1 85 ? -20.631 -0.321 15.211 1.00 72.50 85 PRO A O 1
ATOM 670 N N . GLY A 1 86 ? -20.636 -0.415 17.459 1.00 67.00 86 GLY A N 1
ATOM 671 C CA . GLY A 1 86 ? -21.231 -1.757 17.588 1.00 67.00 86 GLY A CA 1
ATOM 672 C C . GLY A 1 86 ? -20.267 -2.855 18.065 1.00 67.00 86 GLY A C 1
ATOM 673 O O . GLY A 1 86 ? -20.712 -3.837 18.650 1.00 67.00 86 GLY A O 1
ATOM 674 N N . ALA A 1 87 ? -18.947 -2.672 17.940 1.00 59.84 87 ALA A N 1
ATOM 675 C CA . ALA A 1 87 ? -17.959 -3.637 18.444 1.00 59.84 87 ALA A CA 1
ATOM 676 C C . ALA A 1 87 ? -17.829 -3.640 19.984 1.00 59.84 87 ALA A C 1
ATOM 678 O O . ALA A 1 87 ? -17.305 -4.595 20.555 1.00 59.84 87 ALA A O 1
ATOM 679 N N . SER A 1 88 ? -18.289 -2.576 20.653 1.00 54.09 88 SER A N 1
ATOM 680 C CA . SER A 1 88 ? -18.289 -2.437 22.116 1.00 54.09 88 SER A CA 1
ATOM 681 C C . SER A 1 88 ? -19.481 -3.100 22.811 1.00 54.09 88 SER A C 1
ATOM 683 O O . SER A 1 88 ? -19.392 -3.329 24.007 1.00 54.09 88 SER A O 1
ATOM 685 N N . GLN A 1 89 ? -20.566 -3.422 22.095 1.00 52.31 89 GLN A N 1
ATOM 686 C CA . GLN A 1 89 ? -21.760 -4.059 22.680 1.00 52.31 89 GLN A CA 1
ATOM 687 C C . GLN A 1 89 ? -21.664 -5.594 22.752 1.00 52.31 89 GLN A C 1
ATOM 689 O O . GLN A 1 89 ? -22.524 -6.232 23.342 1.00 52.31 89 GLN A O 1
ATOM 694 N N . ALA A 1 90 ? -20.631 -6.191 22.150 1.00 52.97 90 ALA A N 1
ATOM 695 C CA . ALA A 1 90 ? -20.418 -7.641 22.109 1.00 52.97 90 ALA A CA 1
ATOM 696 C C . ALA A 1 90 ? -19.375 -8.145 23.133 1.00 52.97 90 ALA A C 1
ATOM 698 O O . ALA A 1 90 ? -18.872 -9.260 22.990 1.00 52.97 90 ALA A O 1
ATOM 699 N N . ARG A 1 91 ? -18.992 -7.313 24.110 1.00 49.03 91 ARG A N 1
ATOM 700 C CA . ARG A 1 91 ? -18.141 -7.682 25.252 1.00 49.03 91 ARG A CA 1
ATOM 701 C C . ARG A 1 91 ? -18.964 -7.652 26.524 1.00 49.03 91 ARG A C 1
ATOM 703 O O . ARG A 1 91 ? -18.701 -8.532 27.365 1.00 49.03 91 ARG A O 1
#

Solvent-accessible surface area (backbone atoms only — not comparable to full-atom values): 5033 Å² total; per-residue (Å²): 115,70,66,56,71,60,49,48,58,69,52,46,53,60,50,48,60,69,77,41,81,67,63,38,41,60,61,70,52,56,55,54,34,49,51,34,48,53,52,19,54,50,31,48,75,36,22,67,61,41,24,71,76,58,76,80,48,38,10,64,57,50,22,51,54,33,48,51,52,27,52,52,49,51,51,49,38,66,74,70,42,46,76,20,95,69,59,76,78,79,114

Organism: Thiobacillus denitrificans (NCBI:txid36861)

Nearest PDB structures (foldseek):
  5zhy-assembly1_C  TM=7.641E-01  e=2.575E+00  Human coronavirus 229E

Sequence (91 aa):
LYGLVHFYPALLIPLLMWLFAPRYTRGRDLLVVLALYATALVAERLDQEVFAAGGWISGHSVKHVLAAVAAAWAVRMLRLRNPAPGASQAR

Radius of gyration: 16.68 Å; Cα contacts (8 Å, |Δi|>4): 73; chains: 1; bounding box: 40×30×46 Å

Foldseek 3Di:
DVVCVLVVCLVVLVVCVVPDDDQKPPSCLVVVLSVLQVVLVVLVVCQVVVCVVPVPDGSPNVSVVSNVVSVVSVVVSVVPIDGDVPSVVVD